Protein AF-A0A9E4J7H1-F1 (afdb_monomer)

Nearest PDB structures (foldseek):
  8t9o-assembly2_J  TM=3.728E-01  e=4.366E-01  Herbaspirillum
  6bgn-assembly4_D  TM=3.383E-01  e=6.630E-01  Pseudomonas putida
  8t9o-assembly1_A  TM=3.358E-01  e=1.079E+00  Herbaspirillum

pLDDT: mean 85.25, std 17.8, range [39.41, 98.19]

Radius of gyration: 14.85 Å; Cα contacts (8 Å, |Δi|>4): 61; chains: 1; bounding box: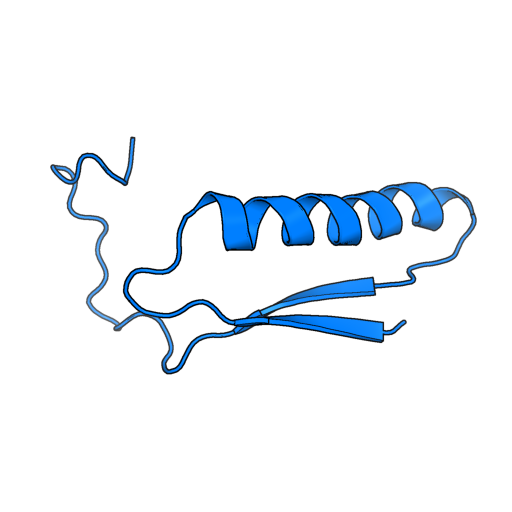 39×24×33 Å

Structure (mmCIF, N/CA/C/O backbone):
data_AF-A0A9E4J7H1-F1
#
_entry.id   AF-A0A9E4J7H1-F1
#
loop_
_atom_site.group_PDB
_atom_site.id
_atom_site.type_symbol
_atom_site.label_atom_id
_atom_site.label_alt_id
_atom_site.label_comp_id
_atom_site.label_asym_id
_atom_site.label_entity_id
_atom_site.label_seq_id
_atom_site.pdbx_PDB_ins_code
_atom_site.Cartn_x
_atom_site.Cartn_y
_atom_site.Cartn_z
_atom_site.occupancy
_atom_site.B_iso_or_equiv
_atom_site.auth_seq_id
_atom_site.auth_comp_id
_atom_site.auth_asym_id
_atom_site.auth_atom_id
_atom_site.pdbx_PDB_model_num
ATOM 1 N N . MET A 1 1 ? -15.905 -1.043 3.486 1.00 90.38 1 MET A N 1
ATOM 2 C CA . MET A 1 1 ? -14.462 -1.142 3.190 1.00 90.38 1 MET A CA 1
ATOM 3 C C . MET A 1 1 ? -14.255 -0.822 1.718 1.00 90.38 1 MET A C 1
ATOM 5 O O . MET A 1 1 ? -14.859 -1.484 0.884 1.00 90.38 1 MET A O 1
ATOM 9 N N . LEU A 1 2 ? -13.471 0.209 1.411 1.00 97.19 2 LEU A N 1
ATOM 10 C CA . LEU A 1 2 ? -13.115 0.637 0.056 1.00 97.19 2 LEU A CA 1
ATOM 11 C C . LEU A 1 2 ? -11.765 0.035 -0.337 1.00 97.19 2 LEU A C 1
ATOM 13 O O . LEU A 1 2 ? -10.865 -0.039 0.496 1.00 97.19 2 LEU A O 1
ATOM 17 N N . THR A 1 3 ? -11.604 -0.385 -1.591 1.00 98.00 3 THR A N 1
ATOM 18 C CA . THR A 1 3 ? -10.296 -0.843 -2.084 1.00 98.00 3 THR A CA 1
ATOM 19 C C . THR A 1 3 ? -9.567 0.318 -2.742 1.00 98.00 3 THR A C 1
ATOM 21 O O . THR A 1 3 ? -10.114 0.953 -3.639 1.00 98.00 3 THR A O 1
ATOM 24 N N . VAL A 1 4 ? -8.337 0.575 -2.301 1.00 97.88 4 VAL A N 1
ATOM 25 C CA . VAL A 1 4 ? -7.450 1.599 -2.861 1.00 97.88 4 VAL A CA 1
ATOM 26 C C . VAL A 1 4 ? -6.318 0.887 -3.587 1.00 97.88 4 VAL A C 1
ATOM 28 O O . VAL A 1 4 ? -5.508 0.206 -2.957 1.00 97.88 4 VAL A O 1
ATOM 31 N N . GLY A 1 5 ? -6.295 1.012 -4.913 1.00 97.12 5 GLY A N 1
ATOM 32 C CA . GLY A 1 5 ? -5.220 0.501 -5.757 1.00 97.12 5 GLY A CA 1
ATOM 33 C C . GLY A 1 5 ? -4.201 1.593 -6.046 1.00 97.12 5 GLY A C 1
ATOM 34 O O . GLY A 1 5 ? -4.546 2.592 -6.670 1.00 97.12 5 GLY A O 1
ATOM 35 N N . ILE A 1 6 ? -2.960 1.399 -5.610 1.00 97.06 6 ILE A N 1
ATOM 36 C CA . ILE A 1 6 ? -1.833 2.273 -5.947 1.00 97.06 6 ILE A CA 1
ATOM 37 C C . ILE A 1 6 ? -1.143 1.664 -7.164 1.00 97.06 6 ILE A C 1
ATOM 39 O O . ILE A 1 6 ? -0.593 0.563 -7.080 1.00 97.06 6 ILE A O 1
ATOM 43 N N . PHE A 1 7 ? -1.235 2.344 -8.306 1.00 95.75 7 PHE A N 1
ATOM 44 C CA . PHE A 1 7 ? -0.655 1.858 -9.552 1.00 95.75 7 PHE A CA 1
ATOM 45 C C . PHE A 1 7 ? 0.837 2.191 -9.610 1.00 95.75 7 PHE A C 1
ATOM 47 O O . PHE A 1 7 ? 1.214 3.359 -9.634 1.00 95.75 7 PHE A O 1
ATOM 54 N N . VAL A 1 8 ? 1.664 1.151 -9.622 1.00 94.38 8 VAL A N 1
ATOM 55 C CA . VAL A 1 8 ? 3.122 1.223 -9.720 1.00 94.38 8 VAL A CA 1
ATOM 56 C C . VAL A 1 8 ? 3.509 0.918 -11.164 1.00 94.38 8 VAL A C 1
ATOM 58 O O . VAL A 1 8 ? 3.068 -0.081 -11.741 1.00 94.38 8 VAL A O 1
ATOM 61 N N . PHE A 1 9 ? 4.319 1.791 -11.749 1.00 92.88 9 PHE A N 1
ATOM 62 C CA . PHE A 1 9 ? 4.769 1.717 -13.134 1.00 92.88 9 PHE A CA 1
ATOM 63 C C . PHE A 1 9 ? 6.236 2.138 -13.229 1.00 92.88 9 PHE A C 1
ATOM 65 O O . PHE A 1 9 ? 6.814 2.615 -12.252 1.00 92.88 9 PHE A O 1
ATOM 72 N N . ASP A 1 10 ? 6.842 1.915 -14.391 1.00 91.38 10 ASP A N 1
ATOM 73 C CA . ASP A 1 10 ? 8.242 2.262 -14.622 1.00 91.38 10 ASP A CA 1
ATOM 74 C C . ASP A 1 10 ? 8.473 3.754 -14.338 1.00 91.38 10 ASP A C 1
ATOM 76 O O . ASP A 1 10 ? 7.657 4.588 -14.720 1.00 91.38 10 ASP A O 1
ATOM 80 N N . GLU A 1 11 ? 9.573 4.073 -13.654 1.00 93.25 11 GLU A N 1
ATOM 81 C CA . GLU A 1 11 ? 9.969 5.447 -13.289 1.00 93.25 11 GLU A CA 1
ATOM 82 C C . GLU A 1 11 ? 9.080 6.151 -12.245 1.00 93.25 11 GLU A C 1
ATOM 84 O O . GLU A 1 11 ? 9.337 7.310 -11.927 1.00 93.25 11 GLU A O 1
ATOM 89 N N . VAL A 1 12 ? 8.083 5.479 -11.649 1.00 93.75 12 VAL A N 1
ATOM 90 C CA . VAL A 1 12 ? 7.355 6.057 -10.505 1.00 93.75 12 VAL A CA 1
ATOM 91 C C . VAL A 1 12 ? 8.306 6.290 -9.326 1.00 93.75 12 VAL A C 1
ATOM 93 O O . VAL A 1 12 ? 9.112 5.418 -8.983 1.00 93.75 12 VAL A O 1
ATOM 96 N N . GLU A 1 13 ? 8.214 7.452 -8.676 1.00 93.69 13 GLU A N 1
ATOM 97 C CA . GLU A 1 13 ? 9.043 7.726 -7.506 1.00 93.69 13 GLU A CA 1
ATOM 98 C C . GLU A 1 13 ? 8.617 6.845 -6.323 1.00 93.69 13 GLU A C 1
ATOM 100 O O . GLU A 1 13 ? 7.436 6.595 -6.073 1.00 93.6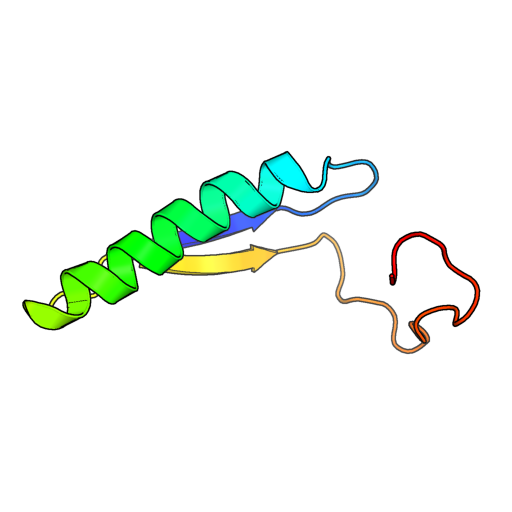9 13 GLU A O 1
ATOM 105 N N . VAL A 1 14 ? 9.595 6.386 -5.537 1.00 90.56 14 VAL A N 1
ATOM 106 C CA . VAL A 1 14 ? 9.344 5.534 -4.361 1.00 90.56 14 VAL A CA 1
ATOM 107 C C . VAL A 1 14 ? 8.399 6.217 -3.362 1.00 90.56 14 VAL A C 1
ATOM 109 O O . VAL A 1 14 ? 7.548 5.567 -2.754 1.00 90.56 14 VAL A O 1
ATOM 112 N N . LEU A 1 15 ? 8.504 7.539 -3.208 1.00 93.56 15 LEU A N 1
ATOM 113 C CA . LEU A 1 15 ? 7.673 8.292 -2.268 1.00 93.56 15 LEU A CA 1
ATOM 114 C C . LEU A 1 15 ? 6.225 8.462 -2.741 1.00 93.56 15 LEU A C 1
ATOM 116 O O . LEU A 1 15 ? 5.325 8.502 -1.898 1.00 93.56 15 LEU A O 1
ATOM 120 N N . ASP A 1 16 ? 5.985 8.467 -4.052 1.00 93.31 16 ASP A N 1
ATOM 121 C CA . ASP A 1 16 ? 4.641 8.602 -4.620 1.00 93.31 16 ASP A CA 1
ATOM 122 C C . ASP A 1 16 ? 3.762 7.386 -4.318 1.00 93.31 16 ASP A C 1
ATOM 124 O O . ASP A 1 16 ? 2.551 7.527 -4.140 1.00 93.31 16 ASP A O 1
ATOM 128 N N . PHE A 1 17 ? 4.351 6.188 -4.195 1.00 92.62 17 PHE A N 1
ATOM 129 C CA . PHE A 1 17 ? 3.619 5.021 -3.696 1.00 92.62 17 PHE A CA 1
ATOM 130 C C . PHE A 1 17 ? 3.588 4.988 -2.161 1.00 92.62 17 PHE A C 1
ATOM 132 O O . PHE A 1 17 ? 2.552 4.659 -1.572 1.00 92.62 17 PHE A O 1
ATOM 139 N N . ALA A 1 18 ? 4.717 5.288 -1.506 1.00 95.50 18 ALA A N 1
ATOM 140 C CA . ALA A 1 18 ? 4.879 5.072 -0.071 1.00 95.50 18 ALA A CA 1
ATOM 141 C C . ALA A 1 18 ? 3.988 6.005 0.756 1.00 95.50 18 ALA A C 1
ATOM 143 O O . ALA A 1 18 ? 3.340 5.546 1.698 1.00 95.50 18 ALA A O 1
ATOM 144 N N . GLY A 1 19 ? 3.889 7.281 0.366 1.00 96.81 19 GLY A N 1
ATOM 145 C CA . GLY A 1 19 ? 3.073 8.275 1.063 1.00 96.81 19 GLY A CA 1
ATOM 146 C C . GLY A 1 19 ? 1.599 7.857 1.160 1.00 96.81 19 GLY A C 1
ATOM 147 O O . GLY A 1 19 ? 1.084 7.661 2.264 1.00 96.81 19 GLY A O 1
ATOM 148 N N . PRO A 1 20 ? 0.902 7.636 0.031 1.00 97.19 20 PRO A N 1
ATOM 149 C CA . PRO A 1 20 ? -0.481 7.165 0.048 1.00 97.19 20 PRO A CA 1
ATOM 150 C C . PRO A 1 20 ? -0.645 5.798 0.724 1.00 97.19 20 PRO A C 1
ATOM 152 O O . PRO A 1 20 ? -1.625 5.582 1.444 1.00 97.19 20 PRO A O 1
ATOM 155 N N . PHE A 1 21 ? 0.305 4.873 0.536 1.00 97.88 21 PHE A N 1
ATOM 156 C CA . PHE A 1 21 ? 0.234 3.554 1.164 1.00 97.88 21 PHE A CA 1
ATOM 157 C C . PHE A 1 21 ? 0.231 3.659 2.693 1.00 97.88 21 PHE A C 1
ATOM 159 O O . PHE A 1 21 ? -0.624 3.050 3.349 1.00 97.88 21 PHE A O 1
ATOM 166 N N . GLU A 1 22 ? 1.146 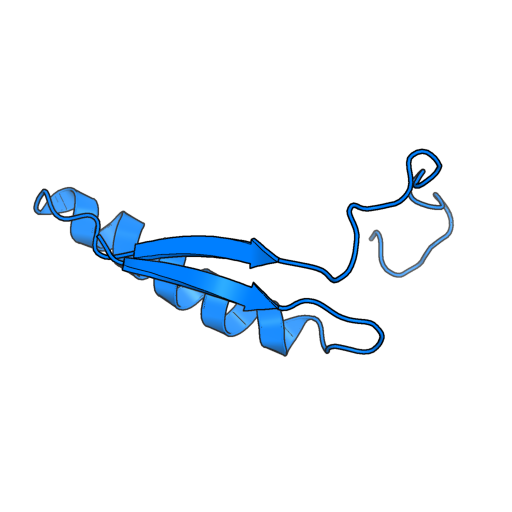4.443 3.265 1.00 97.94 22 GLU A N 1
ATOM 167 C CA . GLU A 1 22 ? 1.252 4.645 4.709 1.00 97.94 22 GLU A CA 1
ATOM 168 C C . GLU A 1 22 ? -0.021 5.274 5.281 1.00 97.94 22 GLU A C 1
ATOM 170 O O . GLU A 1 22 ? -0.538 4.790 6.291 1.00 97.94 22 GLU A O 1
ATOM 175 N N . VAL A 1 23 ? -0.582 6.280 4.604 1.00 97.81 23 VAL A N 1
ATOM 176 C CA . VAL A 1 23 ? -1.812 6.958 5.037 1.00 97.81 23 VAL A CA 1
ATOM 177 C C . VAL A 1 23 ? -2.990 5.984 5.121 1.00 97.81 23 VAL A C 1
ATOM 179 O O . VAL A 1 23 ? -3.609 5.859 6.180 1.00 97.81 23 VAL A O 1
ATOM 182 N N . PHE A 1 24 ? -3.307 5.253 4.046 1.00 98.00 24 PHE A N 1
ATOM 183 C CA . PHE A 1 24 ? -4.499 4.389 4.022 1.00 98.00 24 PHE A CA 1
ATOM 184 C C . PHE A 1 24 ? -4.353 3.133 4.889 1.00 98.00 24 PHE A C 1
ATOM 186 O O . PHE A 1 24 ? -5.312 2.714 5.555 1.00 98.00 24 PHE A O 1
ATOM 193 N N . SER A 1 25 ? -3.158 2.532 4.907 1.00 96.88 25 SER A N 1
ATOM 194 C CA . SER A 1 25 ? -2.883 1.359 5.745 1.00 96.88 25 SER A CA 1
ATOM 195 C C . SER A 1 25 ? -2.906 1.726 7.231 1.00 96.88 25 SER A C 1
ATOM 197 O O . SER A 1 25 ? -3.540 1.032 8.033 1.00 96.88 25 SER A O 1
ATOM 199 N N . THR A 1 26 ? -2.315 2.866 7.602 1.00 97.81 26 THR A N 1
ATOM 200 C CA . THR A 1 26 ? -2.340 3.364 8.980 1.00 97.81 26 THR A CA 1
ATOM 201 C C . THR A 1 26 ? -3.738 3.783 9.398 1.00 97.81 26 THR A C 1
ATOM 203 O O . THR A 1 26 ? -4.166 3.378 10.477 1.00 97.81 26 THR A O 1
A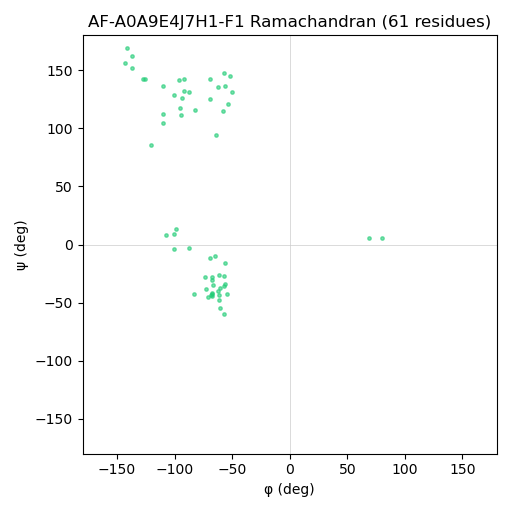TOM 206 N N . ALA A 1 27 ? -4.488 4.501 8.557 1.00 97.62 27 ALA A N 1
ATO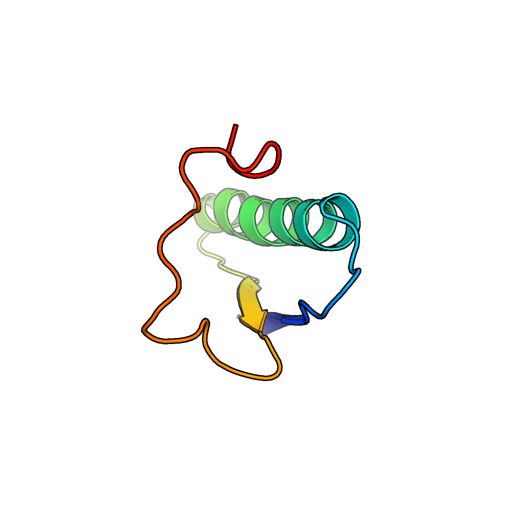M 207 C CA . ALA A 1 27 ? -5.878 4.855 8.846 1.00 97.62 27 ALA A CA 1
ATOM 208 C C . ALA A 1 27 ? -6.719 3.608 9.157 1.00 97.62 27 ALA A C 1
ATOM 210 O O . ALA A 1 27 ? -7.473 3.593 10.129 1.00 97.62 27 ALA A O 1
ATOM 211 N N . SER A 1 28 ? -6.529 2.528 8.394 1.00 97.31 28 SER A N 1
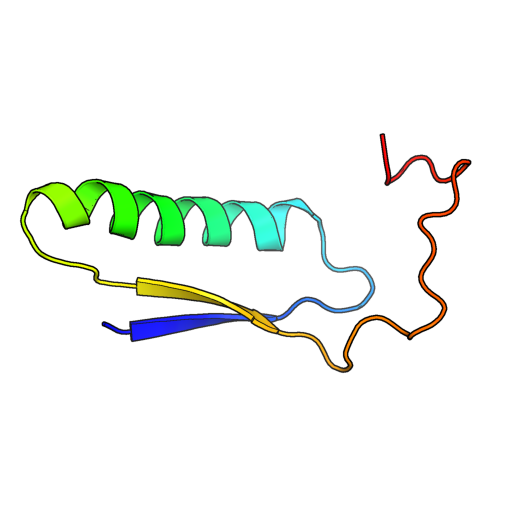ATOM 212 C CA . SER A 1 28 ? -7.235 1.265 8.624 1.00 97.31 28 SER A CA 1
ATOM 213 C C . SER A 1 28 ? -6.802 0.571 9.912 1.00 97.31 28 SER A C 1
ATOM 215 O O . SER A 1 28 ? -7.650 0.140 10.690 1.00 97.31 28 SER A O 1
ATOM 217 N N . ARG A 1 29 ? -5.496 0.530 10.199 1.00 96.38 29 ARG A N 1
ATOM 218 C CA . ARG A 1 29 ? -4.954 -0.022 11.451 1.00 96.38 29 ARG A CA 1
ATOM 219 C C . ARG A 1 29 ? -5.425 0.751 12.687 1.00 96.38 29 ARG A C 1
ATOM 221 O O . ARG A 1 29 ? -5.719 0.147 13.715 1.00 96.38 29 ARG A O 1
ATOM 228 N N . VAL A 1 30 ? -5.485 2.079 12.604 1.00 97.31 30 VAL A N 1
ATOM 229 C CA . VAL A 1 30 ? -5.944 2.947 13.699 1.00 97.31 30 VAL A CA 1
ATOM 230 C C . VAL A 1 30 ? -7.451 2.800 13.899 1.00 97.31 30 VAL A C 1
ATOM 232 O O . VAL A 1 30 ? -7.898 2.618 15.031 1.00 97.31 30 VAL A O 1
ATOM 235 N N . SER A 1 31 ? -8.226 2.811 12.812 1.00 97.06 31 SER A N 1
ATOM 236 C CA . SER A 1 31 ? -9.687 2.688 12.851 1.00 97.06 31 SER A CA 1
ATOM 237 C C . SER A 1 31 ? -10.160 1.306 13.312 1.00 97.06 31 SER A C 1
ATOM 239 O O . SER A 1 31 ? -11.199 1.213 13.969 1.00 97.06 31 SER A O 1
ATOM 241 N N . ALA A 1 32 ? -9.366 0.252 13.084 1.00 94.81 32 ALA A N 1
ATOM 242 C CA . ALA A 1 32 ? -9.693 -1.109 13.509 1.00 94.81 32 ALA A CA 1
ATOM 243 C C . ALA A 1 32 ? -9.931 -1.227 15.025 1.00 94.81 32 ALA A C 1
ATOM 245 O O . ALA A 1 32 ? -10.728 -2.057 15.455 1.00 94.81 32 ALA A O 1
ATOM 246 N N . LYS A 1 33 ? -9.319 -0.352 15.839 1.00 92.69 33 LYS A N 1
ATOM 247 C CA . LYS A 1 33 ? -9.578 -0.277 17.289 1.00 92.69 33 LYS A CA 1
ATOM 248 C C . LYS A 1 33 ? -11.033 0.083 17.623 1.00 92.69 33 LYS A C 1
ATOM 250 O O . LYS A 1 33 ? -11.516 -0.289 18.684 1.00 92.69 33 LYS A O 1
ATOM 255 N N . GLY A 1 34 ? -11.719 0.788 16.724 1.00 94.00 34 GLY A N 1
ATOM 256 C CA . GLY A 1 34 ? -13.145 1.117 16.802 1.00 94.00 34 GLY A CA 1
ATOM 257 C C . GLY A 1 34 ? -14.041 0.189 15.973 1.00 94.00 34 GLY A C 1
ATOM 258 O O . GLY A 1 34 ? -15.191 0.531 15.725 1.00 94.00 34 GLY A O 1
ATOM 259 N N . GLY A 1 35 ? -13.521 -0.950 15.499 1.00 94.31 35 GLY A N 1
ATOM 260 C CA . GLY A 1 35 ? -14.285 -1.949 14.743 1.00 94.31 35 GLY A CA 1
ATOM 261 C C . GLY A 1 35 ? -14.493 -1.638 13.257 1.00 94.31 35 GLY A C 1
ATOM 262 O O . GLY A 1 35 ? -15.185 -2.390 12.575 1.00 94.31 35 GLY A O 1
ATOM 263 N N . ALA A 1 36 ? -13.894 -0.568 12.729 1.00 94.81 36 ALA A N 1
ATOM 264 C CA . ALA A 1 36 ? -14.005 -0.205 11.319 1.00 94.81 36 ALA A CA 1
ATOM 265 C C . ALA A 1 36 ? -12.681 -0.421 10.574 1.00 94.81 36 ALA A C 1
ATOM 267 O O . ALA A 1 36 ? -11.611 -0.044 11.040 1.00 94.81 36 ALA A O 1
ATOM 268 N N . VAL A 1 37 ? -12.759 -1.001 9.374 1.00 95.88 37 VAL A N 1
ATOM 269 C CA . VAL A 1 37 ? -11.622 -1.138 8.450 1.00 95.88 37 VAL A CA 1
ATOM 270 C C . VAL A 1 37 ? -11.994 -0.416 7.151 1.00 95.88 37 VAL A C 1
ATOM 272 O O . VAL A 1 37 ? -12.592 -1.012 6.247 1.00 95.88 37 VAL A O 1
ATOM 275 N N . PRO A 1 38 ? -11.763 0.907 7.081 1.00 96.50 38 PRO A N 1
ATOM 276 C CA . PRO A 1 38 ? -12.252 1.732 5.985 1.00 96.50 38 PRO A CA 1
ATOM 277 C C . PRO A 1 38 ? -11.592 1.392 4.651 1.00 96.50 38 PRO A C 1
ATOM 279 O O . PRO A 1 38 ? -12.292 1.417 3.637 1.00 96.50 38 PRO A O 1
ATOM 282 N N . PHE A 1 39 ? -10.309 1.015 4.642 1.00 98.19 39 PHE A N 1
ATOM 283 C CA . PHE A 1 39 ? -9.551 0.801 3.414 1.00 98.19 39 PHE A CA 1
ATOM 284 C C . PHE A 1 39 ? -8.898 -0.580 3.353 1.00 98.19 39 PHE A C 1
ATOM 286 O O . PHE A 1 39 ? -8.361 -1.098 4.330 1.00 98.19 39 PHE A O 1
ATOM 293 N N . ARG A 1 40 ? -8.899 -1.151 2.152 1.00 97.75 40 ARG A N 1
ATOM 294 C CA . ARG A 1 40 ? -8.008 -2.230 1.743 1.00 97.75 40 ARG A CA 1
ATOM 295 C C . ARG A 1 40 ? -7.038 -1.657 0.718 1.00 97.75 40 ARG A C 1
ATOM 297 O O . ARG A 1 40 ? -7.423 -1.433 -0.428 1.00 97.75 40 ARG A O 1
ATOM 304 N N . THR A 1 41 ? -5.803 -1.410 1.131 1.00 97.56 41 THR A N 1
ATOM 305 C CA . THR A 1 41 ? -4.756 -0.867 0.257 1.00 97.56 41 THR A CA 1
ATOM 306 C C . THR A 1 41 ? -4.037 -1.998 -0.465 1.00 97.56 41 THR A C 1
ATOM 308 O O . 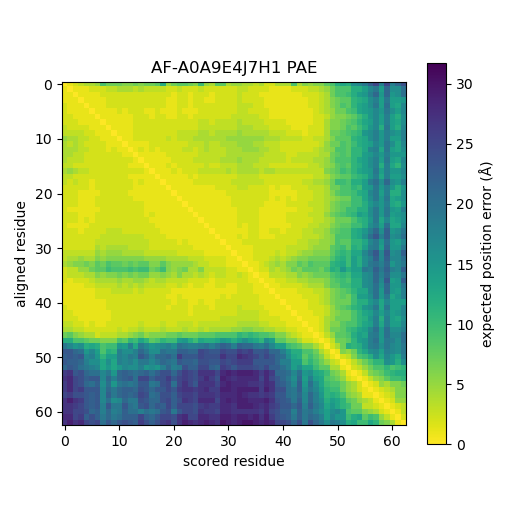THR A 1 41 ? -3.627 -2.971 0.168 1.00 97.56 41 THR A O 1
ATOM 311 N N . VAL A 1 42 ? -3.880 -1.882 -1.780 1.00 96.50 42 VAL A N 1
ATOM 312 C CA . VAL A 1 42 ? -3.110 -2.816 -2.610 1.00 96.50 42 VAL A CA 1
ATOM 313 C C . VAL A 1 42 ? -2.255 -2.056 -3.611 1.00 96.50 42 VAL A C 1
ATOM 315 O O . VAL A 1 42 ? -2.622 -0.964 -4.039 1.00 96.50 42 VAL A O 1
ATOM 318 N N . THR A 1 43 ? -1.138 -2.651 -4.015 1.00 95.19 43 THR A N 1
ATOM 319 C CA . THR A 1 43 ? -0.382 -2.202 -5.184 1.00 95.19 43 THR A CA 1
ATOM 320 C C . THR A 1 43 ? -0.852 -2.965 -6.419 1.00 95.19 43 THR A C 1
ATOM 322 O O . THR A 1 43 ? -1.203 -4.145 -6.350 1.00 95.19 43 THR A O 1
ATOM 325 N N . ILE A 1 44 ? -0.911 -2.271 -7.550 1.00 95.50 44 ILE A N 1
ATOM 326 C CA . ILE A 1 44 ? -1.284 -2.825 -8.853 1.00 95.50 44 ILE A CA 1
ATOM 327 C C . ILE A 1 44 ? -0.181 -2.436 -9.829 1.00 95.50 44 ILE A C 1
ATOM 329 O O . ILE A 1 44 ? 0.339 -1.330 -9.753 1.00 95.50 44 ILE A O 1
ATOM 333 N N . ALA A 1 45 ? 0.168 -3.324 -10.749 1.00 93.50 45 ALA A N 1
ATOM 334 C CA . ALA A 1 45 ? 1.145 -3.053 -11.794 1.00 93.50 45 ALA A CA 1
ATOM 335 C C . ALA A 1 45 ? 0.645 -3.610 -13.129 1.00 93.50 45 ALA A C 1
ATOM 337 O O . ALA A 1 45 ? -0.248 -4.460 -13.163 1.00 93.50 45 ALA A O 1
ATOM 338 N N . LYS A 1 46 ? 1.228 -3.132 -14.234 1.00 91.75 46 LYS A N 1
ATOM 339 C CA . LYS A 1 46 ? 0.894 -3.573 -15.601 1.00 91.75 46 LYS A CA 1
ATOM 340 C C . LYS A 1 46 ? 1.048 -5.089 -15.786 1.00 91.75 46 LYS A C 1
ATOM 342 O O . LYS A 1 46 ? 0.287 -5.700 -16.531 1.00 91.75 46 LYS A O 1
ATOM 347 N N . SER A 1 47 ? 2.022 -5.686 -15.110 1.00 86.62 47 SER A N 1
ATOM 348 C CA . SER A 1 47 ? 2.264 -7.126 -15.071 1.00 86.62 47 SER A CA 1
ATOM 349 C C . SER A 1 47 ? 2.737 -7.532 -13.681 1.0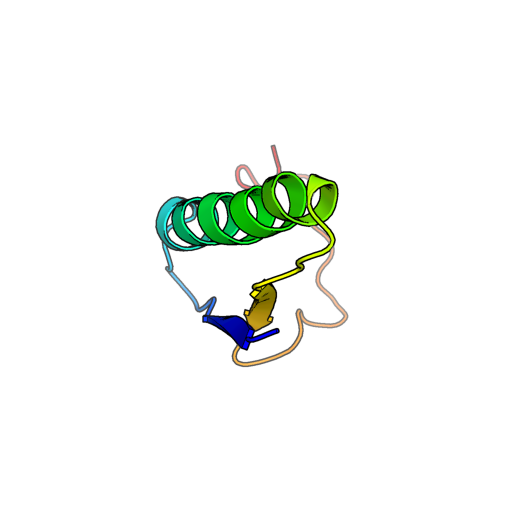0 86.62 47 SER A C 1
ATOM 351 O O . SER A 1 47 ? 3.302 -6.720 -12.948 1.00 86.62 47 SER A O 1
ATOM 353 N N . CYS A 1 48 ? 2.545 -8.799 -13.317 1.00 73.69 48 CYS A N 1
ATOM 354 C CA . CYS A 1 48 ? 3.243 -9.368 -12.168 1.00 73.69 48 CYS A CA 1
ATOM 355 C C . CYS A 1 48 ? 4.759 -9.225 -12.374 1.00 73.69 48 CYS A C 1
ATOM 357 O O . CYS A 1 48 ? 5.230 -9.288 -13.514 1.00 73.69 48 CYS A O 1
ATOM 359 N N . ALA A 1 49 ? 5.519 -9.045 -11.289 1.00 66.50 49 ALA A N 1
ATOM 360 C CA . ALA A 1 49 ? 6.974 -9.131 -11.357 1.00 66.50 49 ALA A CA 1
ATOM 361 C C . ALA A 1 49 ? 7.362 -10.437 -12.070 1.00 66.50 49 ALA A C 1
ATOM 363 O O . ALA A 1 49 ? 6.789 -11.495 -11.792 1.00 66.50 49 ALA A O 1
ATOM 364 N N . PHE A 1 50 ? 8.265 -10.333 -13.048 1.00 54.38 50 PHE A N 1
ATOM 365 C CA . PHE A 1 50 ? 8.672 -11.461 -13.883 1.00 54.38 50 PHE A CA 1
ATOM 366 C C . PHE A 1 50 ? 9.097 -12.658 -13.009 1.00 54.38 50 PHE A C 1
ATOM 368 O O . PHE A 1 50 ? 9.759 -12.446 -11.993 1.00 54.38 50 PHE A O 1
ATOM 375 N N . PRO A 1 51 ? 8.830 -13.914 -13.419 1.00 54.06 51 PRO A N 1
ATOM 376 C CA . PRO A 1 51 ? 9.289 -15.112 -12.700 1.00 54.06 51 PRO A CA 1
ATOM 377 C C . PRO A 1 51 ? 10.813 -15.189 -12.485 1.00 54.06 51 PRO A C 1
ATOM 379 O O . PRO A 1 51 ? 11.276 -15.994 -11.685 1.00 54.06 51 PRO A O 1
ATOM 382 N N . GLY A 1 52 ? 11.588 -14.377 -13.215 1.00 51.03 52 GLY A N 1
ATOM 383 C CA . GLY A 1 52 ? 13.042 -14.242 -13.105 1.00 51.03 52 GLY A CA 1
ATOM 384 C C . GLY A 1 52 ? 13.521 -13.015 -12.323 1.00 51.03 52 GLY A C 1
ATOM 385 O O . GLY A 1 52 ? 14.715 -12.733 -12.352 1.00 51.03 52 GLY A O 1
ATOM 386 N N . TRP A 1 53 ? 12.635 -12.273 -11.644 1.00 58.69 53 TRP A N 1
ATOM 387 C CA . TRP A 1 53 ? 13.059 -11.307 -10.627 1.00 58.69 53 TRP A CA 1
ATOM 388 C C . TRP A 1 53 ? 13.728 -12.083 -9.484 1.00 58.69 53 TRP A C 1
ATOM 390 O O . TRP A 1 53 ? 13.078 -12.597 -8.575 1.00 58.69 53 TRP A O 1
ATOM 400 N N . ALA A 1 54 ? 15.050 -12.195 -9.556 1.00 55.69 54 ALA A N 1
ATOM 401 C CA . ALA A 1 54 ? 15.890 -12.253 -8.377 1.00 55.69 54 ALA A CA 1
ATOM 402 C C . ALA A 1 54 ? 16.302 -10.803 -8.089 1.00 55.69 54 ALA A C 1
ATOM 404 O O . ALA A 1 54 ? 16.700 -10.115 -9.034 1.00 55.69 54 ALA A O 1
ATOM 405 N N . PRO A 1 55 ? 16.204 -10.303 -6.845 1.00 58.59 55 PRO A N 1
ATOM 406 C CA . PRO A 1 55 ? 16.850 -9.042 -6.516 1.00 58.59 55 PRO A CA 1
ATOM 407 C C . PRO A 1 55 ? 18.320 -9.176 -6.913 1.00 58.59 55 PRO A C 1
ATOM 409 O O . PRO A 1 55 ? 18.996 -10.095 -6.450 1.00 58.59 55 PRO A O 1
ATOM 412 N N . ASP A 1 56 ? 18.797 -8.316 -7.810 1.00 61.09 56 ASP A N 1
ATOM 413 C CA . ASP A 1 56 ? 20.224 -8.222 -8.083 1.00 61.09 56 ASP A CA 1
ATOM 414 C C . ASP A 1 56 ? 20.910 -7.888 -6.746 1.00 61.09 56 ASP A C 1
ATOM 416 O O . ASP A 1 56 ? 20.649 -6.816 -6.189 1.00 61.09 56 ASP A O 1
ATOM 420 N N . PRO A 1 57 ? 21.757 -8.780 -6.196 1.00 56.38 57 PRO A N 1
ATOM 421 C CA . PRO A 1 57 ? 22.414 -8.550 -4.912 1.00 56.38 57 PRO A CA 1
ATOM 422 C C . PRO A 1 57 ? 23.381 -7.355 -4.952 1.00 56.38 57 PRO A C 1
ATOM 424 O O . PRO A 1 57 ? 23.865 -6.920 -3.907 1.00 56.38 57 PRO A O 1
ATOM 427 N N . THR A 1 58 ? 23.668 -6.822 -6.143 1.00 59.09 58 THR A N 1
ATOM 428 C CA . THR A 1 58 ? 24.482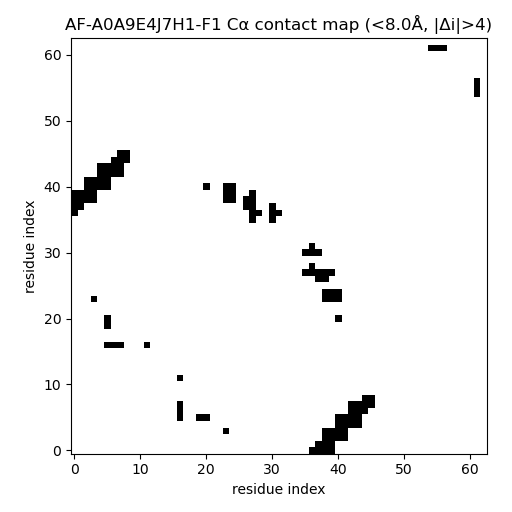 -5.626 -6.367 1.00 59.09 58 THR A CA 1
ATOM 429 C C . THR A 1 58 ? 23.660 -4.360 -6.636 1.00 59.09 58 THR A C 1
ATOM 431 O O . THR A 1 58 ? 24.238 -3.273 -6.682 1.00 59.09 58 THR A O 1
ATOM 434 N N . SER A 1 59 ? 22.326 -4.454 -6.730 1.00 53.09 59 SER A N 1
ATOM 435 C CA . SER A 1 59 ? 21.472 -3.292 -6.983 1.00 53.09 59 SER A CA 1
ATOM 436 C C . SER A 1 59 ? 21.448 -2.340 -5.778 1.00 53.09 59 SER A C 1
ATOM 438 O O . SER A 1 59 ? 21.074 -2.744 -4.671 1.00 53.09 59 SER A O 1
ATOM 440 N N . PRO A 1 60 ? 21.780 -1.048 -5.969 1.00 50.88 60 PRO A N 1
ATOM 441 C CA . PRO A 1 60 ? 21.748 -0.050 -4.901 1.00 50.88 60 PRO A CA 1
ATOM 442 C C . PRO A 1 60 ? 20.325 0.286 -4.433 1.00 50.88 60 PRO A C 1
ATOM 444 O O . PRO A 1 60 ? 20.171 0.923 -3.399 1.00 50.88 60 PRO A O 1
ATOM 447 N N . LEU A 1 61 ? 19.295 -0.157 -5.165 1.00 48.50 61 LEU A N 1
ATOM 448 C CA . LEU A 1 61 ? 17.882 0.051 -4.834 1.00 48.50 61 LEU A CA 1
ATOM 449 C C . LEU A 1 61 ? 17.306 -1.032 -3.901 1.00 48.50 61 LEU A C 1
ATOM 451 O O . LEU A 1 61 ? 16.140 -0.950 -3.528 1.00 48.50 61 LEU A O 1
ATOM 455 N N . VAL A 1 62 ? 18.100 -2.053 -3.546 1.00 49.88 62 VAL A N 1
ATOM 456 C CA . VAL A 1 62 ? 17.709 -3.161 -2.646 1.00 49.88 62 VAL A CA 1
ATOM 457 C C . VAL A 1 62 ? 18.387 -3.044 -1.263 1.00 49.88 62 VAL A C 1
ATOM 459 O O . VAL A 1 62 ? 18.286 -3.953 -0.442 1.00 49.88 62 VAL A O 1
ATOM 462 N N . ARG A 1 63 ? 19.078 -1.931 -0.981 1.00 39.41 63 ARG A N 1
ATOM 463 C CA . ARG A 1 63 ? 19.668 -1.645 0.339 1.00 39.41 63 ARG A CA 1
ATOM 464 C C . ARG A 1 63 ? 18.779 -0.761 1.199 1.00 39.41 63 ARG A C 1
ATOM 466 O O . ARG A 1 63 ? 18.202 0.197 0.647 1.00 39.41 63 ARG A O 1
#

Sequence (63 aa):
MLTVGIFVFDEVEVLDFAGPFEVFSTASRVSAKGGAVPFRTVTIAKSCAFPGWAPDPTSPLVR

Solvent-accessible surface area (backbone atoms only — not comparable to full-atom values): 4040 Å² total; per-residue (Å²): 109,45,78,45,75,46,79,53,58,90,90,61,56,73,59,73,54,47,55,60,48,52,52,45,48,45,52,18,62,60,36,43,81,78,76,39,53,59,47,46,72,44,80,40,55,97,60,78,81,56,99,78,72,64,82,59,93,82,45,80,88,78,111

Secondary structure (DSSP, 8-state):
-EEEEEEE-TT--HHHHHHHHHHHHHHHHHHGGGT---EEEEEEESSPPPTT----TT-GGG-

Mean predicted aligned error: 8.21 Å

Foldseek 3Di:
DEEAEDEDEPPDDPCSRVVVQCVLVVVQVVCVVVVDRPYDYDYDYPDDDDPPPDPPPPDPVVD